Protein AF-A0A452ZZ74-F1 (afdb_monomer_lite)

InterPro domains:
  IPR000225 Armadillo [PS50176] (30-74)
  IPR011989 Armadillo-like helical [G3DSA:1.25.10.10] (7-125)
  IPR016024 Armadillo-type fold [SSF48371] (15-124)

Radius of gyration: 13.78 Å; chains: 1; bounding box: 42×23×36 Å

pLDDT: mean 87.06, std 11.76, range [41.91, 97.56]

Organism: Aegilops tauschii subsp. strangulata (NCBI:txid200361)

Secondary structure (DSSP, 8-state):
--HHHHHHHHHHHHHHHGGGGSS----HHHHHHHHHHHHH-TT--HHHHHHHHHHHHHHHTSHHHHHHHHHTTHHHHHHHHHTS-GGGHHHHHHHHHHHHHHHHH-HHHHHHHHH-SSHHHHT--

Structure (mmCIF, N/CA/C/O backbone):
data_AF-A0A452ZZ74-F1
#
_entry.id   AF-A0A452ZZ74-F1
#
loop_
_atom_site.group_PDB
_atom_site.id
_atom_site.type_symbol
_atom_site.label_atom_id
_atom_site.label_alt_id
_atom_site.label_comp_id
_atom_site.label_asym_id
_atom_site.label_entity_id
_atom_site.label_seq_id
_atom_site.pdbx_PDB_ins_code
_atom_site.Cartn_x
_atom_site.Cartn_y
_atom_site.Cartn_z
_atom_site.occupancy
_atom_site.B_iso_or_equiv
_atom_site.auth_seq_id
_atom_site.auth_comp_id
_atom_site.auth_asym_id
_atom_site.auth_atom_id
_atom_site.pdbx_PDB_model_num
ATOM 1 N N . MET A 1 1 ? -5.952 -10.960 13.424 1.00 59.06 1 MET A N 1
ATOM 2 C CA . MET A 1 1 ? -4.655 -10.416 13.878 1.00 59.06 1 MET A CA 1
ATOM 3 C C . MET A 1 1 ? -4.922 -9.598 15.121 1.00 59.06 1 MET A C 1
ATOM 5 O O . MET A 1 1 ? -5.992 -9.010 15.200 1.00 59.06 1 MET A O 1
ATOM 9 N N . ASP A 1 2 ? -4.012 -9.605 16.086 1.00 79.25 2 ASP A N 1
ATOM 10 C CA . ASP A 1 2 ? -4.105 -8.688 17.221 1.00 79.25 2 ASP A CA 1
ATOM 11 C C . ASP A 1 2 ? -3.861 -7.254 16.714 1.00 79.25 2 ASP A C 1
ATOM 13 O O . ASP A 1 2 ? -2.915 -7.023 15.953 1.00 79.25 2 ASP A O 1
ATOM 17 N N . LEU A 1 3 ? -4.729 -6.308 17.079 1.00 76.12 3 LEU A N 1
ATOM 18 C CA . LEU A 1 3 ? -4.715 -4.940 16.548 1.00 76.12 3 LEU A CA 1
ATOM 19 C C . LEU A 1 3 ? -3.386 -4.230 16.847 1.00 76.12 3 LEU A C 1
ATOM 21 O O . LEU A 1 3 ? -2.859 -3.534 15.976 1.00 76.12 3 LEU A O 1
ATOM 25 N N . SER A 1 4 ? -2.796 -4.484 18.022 1.00 81.12 4 SER A N 1
ATOM 26 C CA . SER A 1 4 ? -1.470 -3.957 18.381 1.00 81.12 4 SER A CA 1
ATOM 27 C C . SER A 1 4 ? -0.397 -4.475 17.424 1.00 81.12 4 SER A C 1
ATOM 29 O O . SER A 1 4 ? 0.365 -3.699 16.857 1.00 81.12 4 SER A O 1
ATOM 31 N N . THR A 1 5 ? -0.395 -5.785 17.158 1.00 88.88 5 THR A N 1
ATOM 32 C CA . THR A 1 5 ? 0.595 -6.403 16.261 1.00 88.88 5 THR A CA 1
ATOM 33 C C . THR A 1 5 ? 0.460 -5.920 14.817 1.00 88.88 5 THR A C 1
ATOM 35 O O . THR A 1 5 ? 1.466 -5.764 14.127 1.00 88.88 5 THR A O 1
ATOM 38 N N . SER A 1 6 ? -0.764 -5.640 14.353 1.00 90.69 6 SER A N 1
ATOM 39 C CA . SER A 1 6 ? -0.971 -5.068 13.019 1.00 90.69 6 SER A CA 1
ATOM 40 C C . SER A 1 6 ? -0.480 -3.626 12.919 1.00 90.69 6 SER A C 1
ATOM 42 O O . SER A 1 6 ? 0.067 -3.250 11.885 1.00 90.69 6 SER A O 1
ATOM 44 N N . HIS A 1 7 ? -0.626 -2.836 13.984 1.00 94.75 7 HIS A N 1
ATOM 45 C CA . HIS A 1 7 ? -0.133 -1.464 14.009 1.00 94.75 7 HIS A CA 1
ATOM 46 C C . HIS A 1 7 ? 1.399 -1.419 13.966 1.00 94.75 7 HIS A C 1
ATOM 48 O O . HIS A 1 7 ? 1.972 -0.746 13.108 1.00 94.75 7 HIS A O 1
ATOM 54 N N . ASP A 1 8 ? 2.062 -2.208 14.815 1.00 96.12 8 ASP A N 1
ATOM 55 C CA . ASP A 1 8 ? 3.526 -2.288 14.857 1.00 96.12 8 ASP A CA 1
ATOM 56 C C . ASP A 1 8 ? 4.104 -2.763 13.517 1.00 96.12 8 ASP A C 1
ATOM 58 O O . ASP A 1 8 ? 5.086 -2.210 13.014 1.00 96.12 8 ASP A O 1
ATOM 62 N N . LEU A 1 9 ? 3.457 -3.753 12.892 1.00 95.69 9 LEU A N 1
ATOM 63 C CA . LEU A 1 9 ? 3.841 -4.214 11.563 1.00 95.69 9 LEU A CA 1
ATOM 64 C C . LEU A 1 9 ? 3.639 -3.119 10.506 1.00 95.69 9 LEU A C 1
ATOM 66 O O . LEU A 1 9 ? 4.524 -2.915 9.679 1.00 95.69 9 LEU A O 1
ATOM 70 N N . ALA A 1 10 ? 2.536 -2.367 10.542 1.00 96.88 10 ALA A N 1
ATOM 71 C CA . ALA A 1 10 ? 2.312 -1.260 9.612 1.00 96.88 10 ALA A CA 1
ATOM 72 C C . ALA A 1 10 ? 3.388 -0.166 9.740 1.00 96.88 10 ALA A C 1
ATOM 74 O O . ALA A 1 10 ? 3.903 0.307 8.724 1.00 96.88 10 ALA A O 1
ATOM 75 N N . LEU A 1 11 ? 3.793 0.186 10.965 1.00 97.56 11 LEU A N 1
ATOM 76 C CA . LEU A 1 11 ? 4.882 1.140 11.212 1.00 97.56 11 LEU A CA 1
ATOM 77 C C . LEU A 1 11 ? 6.242 0.618 10.732 1.00 97.56 11 LEU A C 1
ATOM 79 O O . LEU A 1 11 ? 7.034 1.372 10.150 1.00 97.56 11 LEU A O 1
ATOM 83 N N . LEU A 1 12 ? 6.515 -0.673 10.928 1.00 96.69 12 LEU A N 1
ATOM 84 C CA . LEU A 1 12 ? 7.722 -1.310 10.405 1.00 96.69 12 LEU A CA 1
ATOM 85 C C . LEU A 1 12 ? 7.744 -1.267 8.874 1.00 96.69 12 LEU A C 1
ATOM 87 O O . LEU A 1 12 ? 8.751 -0.874 8.284 1.00 96.69 12 LEU A O 1
ATOM 91 N N . LEU A 1 13 ? 6.636 -1.626 8.221 1.00 96.19 13 LEU A N 1
ATOM 92 C CA . LEU A 1 13 ? 6.536 -1.598 6.764 1.00 96.19 13 LEU A CA 1
ATOM 93 C C . LEU A 1 13 ? 6.644 -0.182 6.206 1.00 96.19 13 LEU A C 1
ATOM 95 O O . LEU A 1 13 ? 7.315 0.013 5.194 1.00 96.19 13 LEU A O 1
ATOM 99 N N . LEU A 1 14 ? 6.064 0.814 6.876 1.00 97.19 14 LEU A N 1
ATOM 100 C CA . LEU A 1 14 ? 6.274 2.219 6.539 1.00 97.19 14 LEU A CA 1
ATOM 101 C C . LEU A 1 14 ? 7.765 2.573 6.593 1.00 97.19 14 LEU A C 1
ATOM 103 O O . LEU A 1 14 ? 8.313 3.085 5.614 1.00 97.19 14 LEU A O 1
ATOM 107 N N . SER A 1 15 ? 8.439 2.225 7.686 1.00 96.50 15 SER A N 1
ATOM 108 C CA . SER A 1 15 ? 9.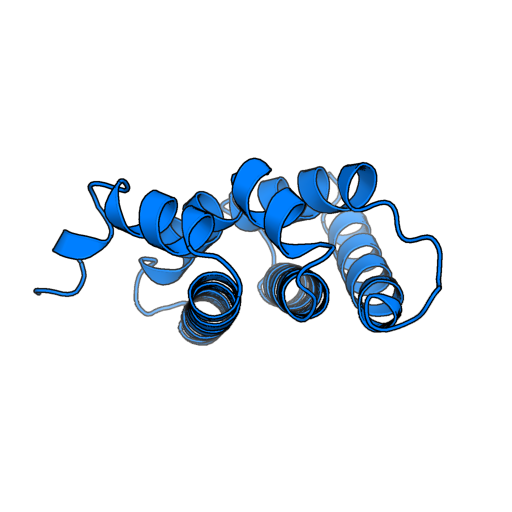865 2.505 7.874 1.00 96.50 15 SER A CA 1
ATOM 109 C C . SER A 1 15 ? 10.723 1.845 6.792 1.00 96.50 15 SER A C 1
ATOM 111 O O . SER A 1 15 ? 11.553 2.502 6.166 1.00 96.50 15 SER A O 1
ATOM 113 N N . VAL A 1 16 ? 10.484 0.566 6.501 1.00 94.38 16 VAL A N 1
ATOM 114 C CA . VAL A 1 16 ? 11.237 -0.201 5.497 1.00 94.38 16 VAL A CA 1
ATOM 115 C C . VAL A 1 16 ? 10.915 0.266 4.073 1.00 94.38 16 VAL A C 1
ATOM 117 O O . VAL A 1 16 ? 11.817 0.390 3.245 1.00 94.38 16 VAL A O 1
ATOM 120 N N . SER A 1 17 ? 9.658 0.613 3.783 1.00 94.69 17 SER A N 1
ATOM 121 C CA . SER A 1 17 ? 9.247 1.138 2.473 1.00 94.69 17 SER A CA 1
ATOM 122 C C . SER A 1 17 ? 9.907 2.475 2.126 1.00 94.69 17 SER A C 1
ATOM 124 O O . SER A 1 17 ? 10.087 2.755 0.946 1.00 94.69 17 SER A O 1
ATOM 126 N N . SER A 1 18 ? 10.345 3.276 3.106 1.00 94.00 18 SER A N 1
ATOM 127 C CA . SER A 1 18 ? 11.099 4.517 2.842 1.00 94.00 18 SER A CA 1
ATOM 128 C C . SER A 1 18 ? 12.395 4.265 2.053 1.00 94.00 18 SER A C 1
ATOM 130 O O . SER A 1 18 ? 12.862 5.122 1.301 1.00 94.00 18 SER A O 1
ATOM 132 N N . LEU A 1 19 ? 12.935 3.044 2.142 1.00 92.44 19 LEU A N 1
ATOM 133 C CA . LEU A 1 19 ? 14.109 2.594 1.401 1.00 92.44 19 LEU A CA 1
ATOM 134 C C . LEU A 1 19 ? 13.783 2.170 -0.039 1.00 92.44 19 LEU A C 1
ATOM 136 O O . LEU A 1 19 ? 14.701 1.830 -0.787 1.00 92.44 19 LEU A O 1
ATOM 140 N N . ALA A 1 20 ? 12.517 2.202 -0.472 1.00 88.69 20 ALA A N 1
ATOM 141 C CA . ALA A 1 20 ? 12.086 1.756 -1.801 1.00 88.69 20 ALA A CA 1
ATOM 142 C C . ALA A 1 20 ? 12.790 2.496 -2.951 1.00 88.69 20 ALA A C 1
ATOM 144 O O . ALA A 1 20 ? 12.978 1.927 -4.034 1.00 88.69 20 ALA A O 1
ATOM 145 N N . ASN A 1 21 ? 13.224 3.736 -2.704 1.00 86.00 21 ASN A N 1
ATOM 146 C CA . ASN A 1 21 ? 13.967 4.548 -3.665 1.00 86.00 21 ASN A CA 1
ATOM 147 C C . ASN A 1 21 ? 15.481 4.244 -3.714 1.00 86.00 21 ASN A C 1
ATOM 149 O O . ASN A 1 21 ? 16.182 4.770 -4.575 1.00 86.00 21 ASN A O 1
ATOM 153 N N . THR A 1 22 ? 15.981 3.377 -2.834 1.00 88.06 22 THR A N 1
ATOM 154 C CA . THR A 1 22 ? 17.396 2.976 -2.755 1.00 88.06 22 THR A CA 1
ATOM 155 C C . THR A 1 22 ? 17.645 1.623 -3.443 1.00 88.06 22 THR A C 1
ATOM 157 O O . THR A 1 22 ? 16.713 0.986 -3.957 1.00 88.06 22 THR A O 1
ATOM 160 N N . ASP A 1 23 ? 18.903 1.172 -3.436 1.00 85.00 23 ASP A N 1
ATOM 161 C CA . ASP A 1 23 ? 19.323 -0.165 -3.888 1.00 85.00 23 ASP A CA 1
ATOM 162 C C . ASP A 1 23 ? 19.095 -1.262 -2.834 1.00 85.00 23 ASP A C 1
ATOM 164 O O . ASP A 1 23 ? 19.493 -2.410 -3.024 1.00 85.00 23 ASP A O 1
ATOM 168 N N . PHE A 1 24 ? 18.426 -0.932 -1.724 1.00 86.94 24 PHE A N 1
ATOM 169 C CA . PHE A 1 24 ? 18.048 -1.909 -0.714 1.00 86.94 24 PHE A CA 1
ATOM 170 C C . PHE A 1 24 ? 17.166 -3.019 -1.327 1.00 86.94 24 PHE A C 1
ATOM 172 O O . PHE A 1 24 ? 16.187 -2.708 -2.024 1.00 86.94 24 PHE A O 1
ATOM 179 N N . PRO A 1 25 ? 17.480 -4.309 -1.082 1.00 84.44 25 PRO A N 1
ATOM 180 C CA . PRO A 1 25 ? 16.717 -5.431 -1.614 1.00 84.44 25 PRO A CA 1
ATOM 181 C C . PRO A 1 25 ? 15.386 -5.560 -0.867 1.00 84.44 25 PRO A C 1
ATOM 183 O O . PRO A 1 25 ? 15.260 -6.268 0.128 1.00 84.44 25 PRO A O 1
ATOM 186 N N . LEU A 1 26 ? 14.384 -4.835 -1.356 1.00 87.19 26 LEU A N 1
ATOM 187 C CA . LEU A 1 26 ? 13.039 -4.816 -0.801 1.00 87.19 26 LEU A CA 1
ATOM 188 C C . LEU A 1 26 ? 12.121 -5.763 -1.584 1.00 87.19 26 LEU A C 1
ATOM 190 O O . LEU A 1 26 ? 11.857 -5.533 -2.766 1.00 87.19 26 LEU A O 1
ATOM 194 N N . SER A 1 27 ? 11.616 -6.804 -0.922 1.00 89.94 27 SER A N 1
ATOM 195 C CA . SER A 1 27 ? 10.691 -7.777 -1.514 1.00 89.94 27 SER A CA 1
ATOM 196 C C . SER A 1 27 ? 9.243 -7.290 -1.418 1.00 89.94 27 SER A C 1
ATOM 198 O O . SER A 1 27 ? 8.550 -7.525 -0.432 1.00 89.94 27 SER A O 1
ATOM 200 N N . THR A 1 28 ? 8.746 -6.603 -2.450 1.00 88.62 28 THR A N 1
ATOM 201 C CA . THR A 1 28 ? 7.347 -6.131 -2.477 1.00 88.62 28 THR A CA 1
ATOM 202 C C . THR A 1 28 ? 6.329 -7.269 -2.394 1.00 88.62 28 THR A C 1
ATOM 204 O O . THR A 1 28 ? 5.231 -7.052 -1.888 1.00 88.62 28 THR A O 1
ATOM 207 N N . ALA A 1 29 ? 6.699 -8.479 -2.821 1.00 88.88 29 ALA A N 1
ATOM 208 C CA . ALA A 1 29 ? 5.861 -9.672 -2.733 1.00 88.88 29 ALA A CA 1
ATOM 209 C C . ALA A 1 29 ? 5.500 -10.051 -1.286 1.00 88.88 29 ALA A C 1
ATOM 211 O O . ALA A 1 29 ? 4.396 -10.533 -1.054 1.00 88.88 29 ALA A O 1
ATOM 212 N N . ASP A 1 30 ? 6.387 -9.785 -0.325 1.00 89.69 30 ASP A N 1
ATOM 213 C CA . ASP A 1 30 ? 6.147 -10.096 1.090 1.00 89.69 30 ASP A CA 1
ATOM 214 C C . ASP A 1 30 ? 5.369 -8.976 1.798 1.00 89.69 30 ASP A C 1
ATOM 216 O O . ASP A 1 30 ? 4.630 -9.215 2.751 1.00 89.69 30 ASP A O 1
ATOM 220 N N . LEU A 1 31 ? 5.517 -7.738 1.317 1.00 93.31 31 LEU A N 1
ATOM 221 C CA . LEU A 1 31 ? 4.932 -6.548 1.934 1.00 93.31 31 LEU A CA 1
ATOM 222 C C . LEU A 1 31 ? 3.483 -6.316 1.491 1.00 93.31 31 LEU A C 1
ATOM 224 O O . LEU A 1 31 ? 2.615 -6.021 2.312 1.00 93.31 31 LEU A O 1
ATOM 228 N N . LEU A 1 32 ? 3.221 -6.429 0.186 1.00 95.38 32 LEU A N 1
ATOM 229 C CA . LEU A 1 32 ? 1.936 -6.063 -0.411 1.00 95.38 32 LEU A CA 1
ATOM 230 C C . LEU A 1 32 ? 0.739 -6.861 0.129 1.00 95.38 32 LEU A C 1
ATOM 232 O O . LEU A 1 32 ? -0.285 -6.226 0.373 1.00 95.38 32 LEU A O 1
ATOM 236 N N . PRO A 1 33 ? 0.824 -8.184 0.386 1.00 95.81 33 PRO A N 1
ATOM 237 C CA . PRO A 1 33 ? -0.315 -8.938 0.907 1.00 95.81 33 PRO A CA 1
ATOM 238 C C . PRO A 1 33 ? -0.853 -8.383 2.228 1.00 95.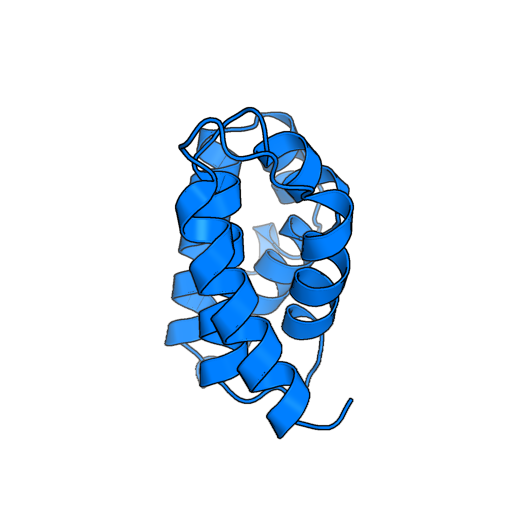81 33 PRO A C 1
ATOM 240 O O . PRO A 1 33 ? -2.065 -8.263 2.390 1.00 95.81 33 PRO A O 1
ATOM 243 N N . PHE A 1 34 ? 0.036 -7.994 3.150 1.00 95.56 34 PHE A N 1
ATOM 244 C CA . PHE A 1 34 ? -0.375 -7.373 4.408 1.00 95.56 34 PHE A CA 1
ATOM 245 C C . PHE A 1 34 ? -1.012 -6.003 4.165 1.00 95.56 34 PHE A C 1
ATOM 247 O O . PHE A 1 34 ? -2.113 -5.753 4.644 1.00 95.56 34 PHE A O 1
ATOM 254 N N . LEU A 1 35 ? -0.360 -5.142 3.374 1.00 96.44 35 LEU A N 1
ATOM 255 C CA . LEU A 1 35 ? -0.858 -3.792 3.094 1.00 96.44 35 LEU A CA 1
ATOM 256 C C . LEU A 1 35 ? -2.259 -3.824 2.470 1.00 96.44 35 LEU A C 1
ATOM 258 O O . LEU A 1 35 ? -3.150 -3.122 2.938 1.00 96.44 35 LEU A O 1
ATOM 262 N N . VAL A 1 36 ? -2.474 -4.666 1.455 1.00 96.06 36 VAL A N 1
ATOM 263 C CA . VAL A 1 36 ? -3.778 -4.794 0.790 1.00 96.06 36 VAL A CA 1
ATOM 264 C C . VAL A 1 36 ? 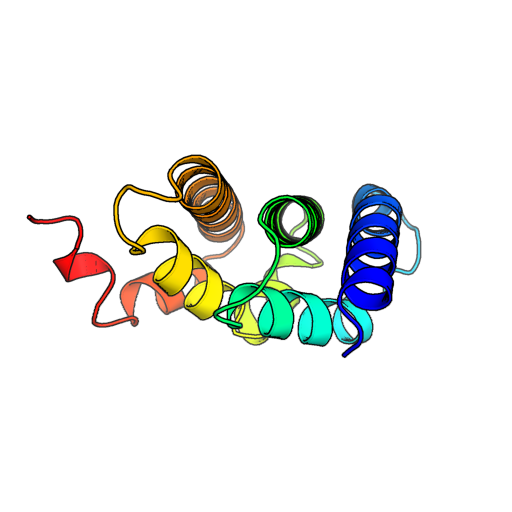-4.826 -5.346 1.755 1.00 96.06 36 VAL A C 1
ATOM 266 O O . VAL A 1 36 ? -5.896 -4.755 1.875 1.00 96.06 36 VAL A O 1
ATOM 269 N N . ALA A 1 37 ? -4.513 -6.413 2.498 1.00 94.88 37 ALA A N 1
ATOM 270 C CA . ALA A 1 37 ? -5.448 -6.995 3.460 1.00 94.88 37 ALA A CA 1
ATOM 271 C C . ALA A 1 37 ? -5.894 -5.974 4.519 1.00 94.88 37 ALA A C 1
ATOM 273 O O . ALA A 1 37 ? -7.088 -5.867 4.809 1.00 94.88 37 ALA A O 1
ATOM 274 N N . THR A 1 38 ? -4.960 -5.183 5.052 1.00 94.25 38 THR A N 1
ATOM 275 C CA . THR A 1 38 ? -5.252 -4.143 6.045 1.00 94.25 38 THR A CA 1
ATOM 276 C C . THR A 1 38 ? -6.121 -3.022 5.475 1.00 94.25 38 THR A C 1
ATOM 278 O O . THR A 1 38 ? -7.043 -2.578 6.151 1.00 94.25 38 THR A O 1
ATOM 281 N N . LEU A 1 39 ? -5.896 -2.579 4.235 1.00 92.94 39 LEU A N 1
ATOM 282 C CA . LEU A 1 39 ? -6.737 -1.537 3.625 1.00 92.94 39 LEU A CA 1
ATOM 283 C C . LEU A 1 39 ? -8.157 -2.012 3.307 1.00 92.94 39 LEU A C 1
ATOM 285 O O . LEU A 1 39 ? -9.080 -1.205 3.319 1.00 92.94 39 LEU A O 1
ATOM 289 N N . THR A 1 40 ? -8.343 -3.307 3.050 1.00 91.25 40 THR A N 1
ATOM 290 C CA . THR A 1 40 ? -9.669 -3.889 2.778 1.00 91.25 40 THR A CA 1
ATOM 291 C C . THR A 1 40 ? -10.465 -4.253 4.033 1.00 91.25 40 THR A C 1
ATOM 293 O O . THR A 1 40 ? -11.641 -4.598 3.935 1.00 91.25 40 THR A O 1
ATOM 296 N N . ALA A 1 41 ? -9.844 -4.223 5.212 1.00 90.25 41 ALA A N 1
ATOM 297 C CA . ALA A 1 41 ? -10.492 -4.622 6.454 1.00 90.25 41 ALA A CA 1
ATOM 298 C C . ALA A 1 41 ? -11.316 -3.471 7.063 1.00 90.25 41 ALA A C 1
ATOM 300 O O . ALA A 1 41 ? -10.850 -2.334 7.164 1.00 90.25 41 ALA A O 1
ATOM 301 N N . ALA A 1 42 ? -12.539 -3.791 7.501 1.00 84.38 42 ALA A N 1
ATOM 302 C CA . ALA A 1 42 ? -13.504 -2.816 8.012 1.00 84.38 42 ALA A CA 1
ATOM 303 C C . ALA A 1 42 ? -13.037 -2.142 9.317 1.00 84.38 42 ALA A C 1
ATOM 305 O O . ALA A 1 42 ? -13.013 -0.917 9.396 1.00 84.38 42 ALA A O 1
ATOM 306 N N . ASP A 1 43 ? -12.578 -2.932 10.292 1.00 84.75 43 ASP A N 1
ATOM 307 C CA . ASP A 1 43 ? -12.297 -2.474 11.662 1.00 84.75 43 ASP A CA 1
ATOM 308 C C . ASP A 1 43 ? -10.801 -2.226 11.923 1.00 84.75 43 ASP A C 1
ATOM 310 O O . ASP A 1 43 ? -10.227 -2.683 12.915 1.00 84.75 43 ASP A O 1
ATOM 314 N N . VAL A 1 44 ? -10.133 -1.528 11.003 1.00 89.19 44 VAL A N 1
ATOM 315 C CA . VAL A 1 44 ? -8.715 -1.170 11.160 1.00 89.19 44 VAL A CA 1
ATOM 316 C C . VAL A 1 44 ? -8.590 0.218 11.784 1.00 89.19 44 VAL A C 1
ATOM 318 O O . VAL A 1 44 ? -9.184 1.158 11.260 1.00 89.19 44 VAL A O 1
ATOM 321 N N . PRO A 1 45 ? -7.778 0.394 12.846 1.00 91.12 45 PRO A N 1
ATOM 322 C CA . PRO A 1 45 ? -7.524 1.711 13.418 1.00 91.12 45 PRO A CA 1
ATOM 323 C C . PRO A 1 45 ? -6.988 2.684 12.364 1.00 91.12 45 PRO A C 1
ATOM 325 O O . PRO A 1 45 ? -6.092 2.323 11.594 1.00 91.12 45 PRO A O 1
ATOM 328 N N . ALA A 1 46 ? -7.480 3.924 12.374 1.00 90.38 46 ALA A N 1
ATOM 329 C CA . ALA A 1 46 ? -7.120 4.945 11.388 1.00 90.38 46 ALA A CA 1
ATOM 330 C C . ALA A 1 46 ? -5.597 5.115 11.230 1.00 90.38 46 ALA A C 1
ATOM 332 O O . ALA A 1 46 ? -5.094 5.120 10.110 1.00 90.38 46 ALA A O 1
ATOM 333 N N . ASP A 1 47 ? -4.841 5.142 12.331 1.00 92.81 47 ASP A N 1
ATOM 334 C CA . ASP A 1 47 ? -3.378 5.286 12.289 1.00 92.81 47 ASP A CA 1
ATOM 335 C C . ASP A 1 47 ? -2.682 4.108 11.593 1.00 92.81 47 ASP A C 1
ATOM 337 O O . ASP A 1 47 ? -1.725 4.290 10.841 1.00 92.81 47 ASP A O 1
ATOM 341 N N . THR A 1 48 ? -3.191 2.888 11.790 1.00 95.25 48 THR A N 1
ATOM 342 C CA . THR A 1 48 ? -2.684 1.685 11.108 1.00 95.25 48 THR A CA 1
ATOM 343 C C . THR A 1 48 ? -2.953 1.769 9.610 1.00 95.25 48 THR A C 1
ATOM 345 O O . THR A 1 48 ? -2.065 1.508 8.798 1.00 95.25 48 THR A O 1
ATOM 348 N N . ARG A 1 49 ? -4.163 2.197 9.236 1.00 94.31 49 ARG A N 1
ATOM 349 C CA . ARG A 1 49 ? -4.563 2.404 7.839 1.00 94.31 49 ARG A CA 1
ATOM 350 C C . ARG A 1 49 ? -3.695 3.467 7.163 1.00 94.31 49 ARG A C 1
ATOM 352 O O . ARG A 1 49 ? -3.172 3.226 6.076 1.00 94.31 49 ARG A O 1
ATOM 359 N N . LEU A 1 50 ? -3.472 4.601 7.825 1.00 95.50 50 LEU A N 1
ATOM 360 C CA . LEU A 1 50 ? -2.612 5.681 7.333 1.00 95.50 50 LEU A CA 1
ATOM 361 C C . LEU A 1 50 ? -1.157 5.231 7.165 1.00 95.50 50 LEU A C 1
ATOM 363 O O . LEU A 1 50 ? -0.539 5.548 6.146 1.00 95.50 50 LEU A O 1
ATOM 367 N N . ALA A 1 51 ? -0.620 4.444 8.101 1.00 97.25 51 ALA A N 1
ATOM 368 C CA . ALA A 1 51 ? 0.716 3.867 7.963 1.00 97.25 51 ALA A CA 1
ATOM 369 C C . ALA A 1 51 ? 0.817 2.943 6.734 1.00 97.25 51 ALA A C 1
ATOM 371 O O . ALA A 1 51 ? 1.782 3.040 5.970 1.00 97.25 51 ALA A O 1
ATOM 372 N N . CYS A 1 52 ? -0.198 2.108 6.479 1.00 97.44 52 CYS A N 1
ATOM 373 C CA . CYS A 1 52 ? -0.256 1.263 5.283 1.00 97.44 52 CYS A CA 1
ATOM 374 C C . CYS A 1 52 ? -0.342 2.074 3.979 1.00 97.44 52 CYS A C 1
ATOM 376 O O . CYS A 1 52 ? 0.348 1.744 3.011 1.00 97.44 52 CYS A O 1
ATOM 378 N N . LEU A 1 53 ? -1.137 3.149 3.948 1.00 96.94 53 LEU A N 1
ATOM 379 C CA . LEU A 1 53 ? -1.233 4.048 2.790 1.00 96.94 53 LEU A CA 1
ATOM 380 C C . LEU A 1 53 ? 0.098 4.749 2.508 1.00 96.94 53 LEU A C 1
ATOM 382 O O . LEU A 1 53 ? 0.558 4.770 1.366 1.00 96.94 53 LEU A O 1
ATOM 386 N N . ALA A 1 54 ? 0.757 5.268 3.544 1.00 96.88 54 ALA A N 1
ATOM 387 C CA . ALA A 1 54 ? 2.071 5.887 3.413 1.00 96.88 54 ALA A CA 1
ATOM 388 C C . ALA A 1 54 ? 3.129 4.881 2.922 1.00 96.88 54 ALA A C 1
ATOM 390 O O . ALA A 1 54 ? 3.952 5.218 2.067 1.00 96.88 54 ALA A O 1
ATOM 391 N N . ALA A 1 55 ? 3.068 3.628 3.386 1.00 97.19 55 ALA A N 1
ATOM 392 C CA . ALA A 1 55 ? 3.942 2.569 2.896 1.00 97.19 55 ALA A CA 1
ATOM 393 C C . ALA A 1 55 ? 3.706 2.274 1.404 1.00 97.19 55 ALA A C 1
ATOM 395 O O . ALA A 1 55 ? 4.656 2.266 0.620 1.00 97.19 55 ALA A O 1
ATOM 396 N N . LEU A 1 56 ? 2.448 2.099 0.978 1.00 96.62 56 LEU A N 1
ATOM 397 C CA . LEU A 1 56 ? 2.103 1.906 -0.439 1.00 96.62 56 LEU A CA 1
ATOM 398 C C . LEU A 1 56 ? 2.532 3.080 -1.316 1.00 96.62 56 LEU A C 1
ATOM 400 O O . LEU A 1 56 ? 2.988 2.867 -2.443 1.00 96.62 56 LEU A O 1
ATOM 404 N N . ARG A 1 57 ? 2.430 4.309 -0.807 1.00 95.44 57 ARG A N 1
ATOM 405 C CA . ARG A 1 57 ? 2.908 5.501 -1.508 1.00 95.44 57 ARG A CA 1
ATOM 406 C C . ARG A 1 57 ? 4.407 5.429 -1.781 1.00 95.44 57 ARG A C 1
ATOM 408 O O . ARG A 1 57 ? 4.833 5.603 -2.921 1.00 95.44 57 ARG A O 1
ATOM 415 N N . ASN A 1 58 ? 5.199 5.093 -0.762 1.00 95.25 58 ASN A N 1
ATOM 416 C CA . ASN A 1 58 ? 6.647 4.931 -0.909 1.00 95.25 58 ASN A CA 1
ATOM 417 C C . ASN A 1 58 ? 7.000 3.854 -1.946 1.00 95.25 58 ASN A C 1
ATOM 419 O O . ASN A 1 58 ? 7.912 4.044 -2.752 1.00 95.25 58 ASN A O 1
ATOM 423 N N . LEU A 1 59 ? 6.260 2.739 -1.966 1.00 93.75 59 LEU A N 1
ATOM 424 C CA . LEU A 1 59 ? 6.438 1.690 -2.976 1.00 93.75 59 LEU A CA 1
ATOM 425 C C . LEU A 1 59 ? 6.053 2.177 -4.380 1.00 93.75 59 LEU A C 1
ATOM 427 O O . LEU A 1 59 ? 6.735 1.856 -5.349 1.00 93.75 59 LEU A O 1
ATOM 431 N N . SER A 1 60 ? 5.004 2.985 -4.502 1.00 91.81 60 SER A N 1
ATOM 432 C CA . SER A 1 60 ? 4.503 3.481 -5.791 1.00 91.81 60 SER A CA 1
ATOM 433 C C . SER A 1 60 ? 5.400 4.551 -6.424 1.00 91.81 60 SER A C 1
ATOM 435 O O . SER A 1 60 ? 5.346 4.753 -7.635 1.00 91.81 60 SER A O 1
AT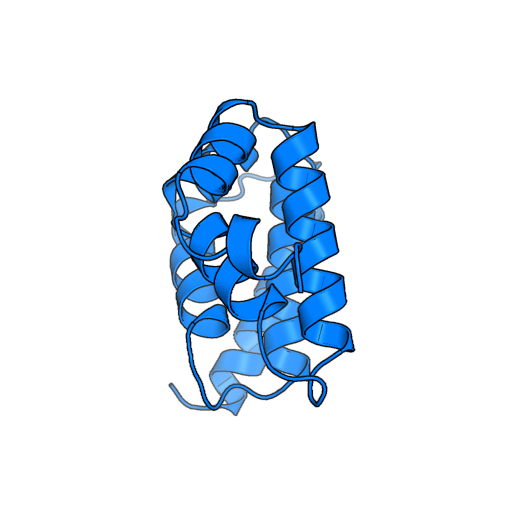OM 437 N N . ALA A 1 61 ? 6.291 5.178 -5.648 1.00 85.31 61 ALA A N 1
ATOM 438 C CA . ALA A 1 61 ? 7.190 6.235 -6.116 1.00 85.31 61 ALA A CA 1
ATOM 439 C C . ALA A 1 61 ? 8.235 5.782 -7.162 1.00 85.31 61 ALA A C 1
ATOM 441 O O . ALA A 1 61 ? 8.803 6.613 -7.871 1.00 85.31 61 ALA A O 1
ATOM 442 N N . LYS A 1 62 ? 8.518 4.475 -7.285 1.00 80.25 62 LYS A N 1
ATOM 443 C CA . LYS A 1 62 ? 9.466 3.929 -8.278 1.00 80.25 62 LYS A CA 1
ATOM 444 C C . LYS A 1 62 ? 8.790 2.948 -9.232 1.00 80.25 62 LYS A C 1
ATOM 446 O O . LYS A 1 62 ? 8.173 1.970 -8.815 1.00 80.25 62 LYS A O 1
ATOM 451 N N . LEU A 1 63 ? 9.090 3.102 -10.525 1.00 77.25 63 LEU A N 1
ATOM 452 C CA . LEU A 1 63 ? 8.629 2.208 -11.599 1.00 77.25 63 LEU A CA 1
ATOM 453 C C . LEU A 1 63 ? 8.915 0.719 -11.335 1.00 77.25 63 LEU A C 1
ATOM 455 O O . LEU A 1 63 ? 8.097 -0.124 -11.695 1.00 77.25 63 LEU A O 1
ATOM 459 N N . LYS A 1 64 ? 10.043 0.385 -10.679 1.00 83.19 64 LYS A N 1
ATOM 460 C CA . LYS A 1 64 ? 10.406 -1.012 -10.360 1.00 83.19 64 LYS A CA 1
ATOM 461 C C . LYS A 1 64 ? 9.369 -1.722 -9.482 1.00 83.19 64 LYS A C 1
ATOM 463 O O . LYS A 1 64 ? 9.189 -2.927 -9.610 1.00 83.19 64 LYS A O 1
ATOM 468 N N . HIS A 1 65 ? 8.679 -0.971 -8.629 1.00 87.81 65 HIS A N 1
ATOM 469 C CA . HIS A 1 65 ? 7.742 -1.497 -7.638 1.00 87.81 65 HIS A CA 1
ATOM 470 C C . HIS A 1 65 ? 6.289 -1.291 -8.052 1.00 87.81 65 HIS A C 1
ATOM 472 O O . HIS A 1 65 ? 5.433 -2.089 -7.678 1.00 87.81 65 HIS A O 1
ATOM 478 N N . VAL A 1 66 ? 6.013 -0.278 -8.883 1.00 89.81 66 VAL A N 1
ATOM 479 C CA . VAL A 1 66 ? 4.645 0.062 -9.297 1.00 89.81 66 VAL A CA 1
ATOM 480 C C . VAL A 1 66 ? 3.937 -1.101 -9.993 1.00 89.81 66 VAL A C 1
ATOM 482 O O . VAL A 1 66 ? 2.741 -1.294 -9.806 1.00 89.81 66 VAL A O 1
ATOM 485 N N . ARG A 1 67 ? 4.667 -1.927 -10.759 1.00 91.25 67 ARG A N 1
ATOM 486 C CA . ARG A 1 67 ? 4.084 -3.125 -11.380 1.00 91.25 67 ARG A CA 1
ATOM 487 C C . ARG A 1 67 ? 3.538 -4.082 -10.321 1.00 91.25 67 ARG A C 1
ATOM 489 O O . ARG A 1 67 ? 2.435 -4.581 -10.497 1.00 91.25 67 ARG A O 1
ATOM 496 N N . ALA A 1 68 ? 4.294 -4.320 -9.250 1.00 92.88 68 ALA A N 1
ATOM 497 C CA . ALA A 1 68 ? 3.874 -5.208 -8.173 1.00 92.88 68 ALA A CA 1
ATOM 498 C C . ALA A 1 68 ? 2.649 -4.644 -7.439 1.00 92.88 68 ALA A C 1
ATOM 500 O O . ALA A 1 68 ? 1.712 -5.391 -7.176 1.00 92.88 68 ALA A O 1
ATOM 501 N N . VAL A 1 69 ? 2.629 -3.326 -7.187 1.00 93.69 69 VAL A N 1
ATOM 502 C CA . VAL A 1 69 ? 1.481 -2.622 -6.589 1.00 93.69 69 VAL A CA 1
ATOM 503 C C . VAL A 1 69 ? 0.212 -2.853 -7.415 1.00 93.69 69 VAL A C 1
ATOM 505 O O . VAL A 1 69 ? -0.773 -3.343 -6.870 1.00 93.69 69 VAL A O 1
ATOM 508 N N . VAL A 1 70 ? 0.258 -2.597 -8.726 1.00 93.12 70 VAL A N 1
ATOM 509 C CA . VAL A 1 70 ? -0.870 -2.821 -9.654 1.00 93.12 70 VAL A CA 1
ATOM 510 C C . VAL A 1 70 ? -1.348 -4.277 -9.588 1.00 93.12 70 VAL A C 1
ATOM 512 O O . VAL A 1 70 ? -2.500 -4.551 -9.287 1.00 93.12 70 VAL A O 1
ATOM 515 N N . THR A 1 71 ? -0.452 -5.255 -9.733 1.00 92.88 71 THR A N 1
ATOM 516 C CA . THR A 1 71 ? -0.860 -6.674 -9.750 1.00 92.88 71 THR A CA 1
ATOM 517 C C . THR A 1 71 ? -1.297 -7.240 -8.393 1.00 92.88 71 THR A C 1
ATOM 519 O O . THR A 1 71 ? -1.765 -8.373 -8.339 1.00 92.88 71 THR A O 1
ATOM 522 N N . SER A 1 72 ? -1.116 -6.501 -7.294 1.00 93.25 72 SER A N 1
ATOM 523 C CA . SER A 1 72 ? -1.429 -6.975 -5.936 1.00 93.25 72 SER A CA 1
ATOM 524 C C . SER A 1 72 ? -2.885 -6.779 -5.509 1.00 93.25 72 SER A C 1
ATOM 526 O O . SER A 1 72 ? -3.260 -7.224 -4.427 1.00 93.25 72 SER A O 1
ATOM 528 N N . GLY A 1 73 ? -3.701 -6.099 -6.323 1.00 92.81 73 GLY A N 1
ATOM 529 C CA . GLY A 1 73 ? -5.054 -5.676 -5.943 1.00 92.81 73 GLY A CA 1
ATOM 530 C C . GLY A 1 73 ? -5.086 -4.401 -5.091 1.00 92.81 73 GLY A C 1
ATOM 531 O O . GLY A 1 73 ? -6.153 -3.994 -4.631 1.00 92.81 73 GLY A O 1
ATOM 532 N N . ALA A 1 74 ? -3.938 -3.741 -4.898 1.00 94.88 74 ALA A N 1
ATOM 533 C CA . ALA A 1 74 ? -3.851 -2.487 -4.157 1.00 94.88 74 ALA A CA 1
ATOM 534 C C . ALA A 1 74 ? -4.682 -1.371 -4.802 1.00 94.88 74 ALA A C 1
ATOM 536 O O . ALA A 1 74 ? -5.310 -0.606 -4.081 1.00 94.88 74 ALA A O 1
ATOM 537 N N . VAL A 1 75 ? -4.734 -1.291 -6.136 1.00 93.75 75 VAL A N 1
ATOM 538 C CA . VAL A 1 75 ? -5.530 -0.271 -6.844 1.00 93.75 75 VAL A CA 1
ATOM 539 C C . VAL A 1 75 ? -7.007 -0.397 -6.484 1.00 93.75 75 VAL A C 1
ATOM 541 O O . VAL A 1 75 ? -7.623 0.591 -6.094 1.00 93.75 75 VAL A O 1
ATOM 544 N N . ARG A 1 76 ? -7.556 -1.616 -6.510 1.00 92.19 76 ARG A N 1
ATOM 545 C CA . ARG A 1 76 ? -8.944 -1.869 -6.107 1.00 92.19 76 ARG A CA 1
ATOM 546 C C . ARG A 1 76 ? -9.204 -1.533 -4.636 1.00 92.19 76 ARG A C 1
ATOM 548 O O . ARG A 1 76 ? -10.223 -0.926 -4.322 1.00 92.19 76 ARG A O 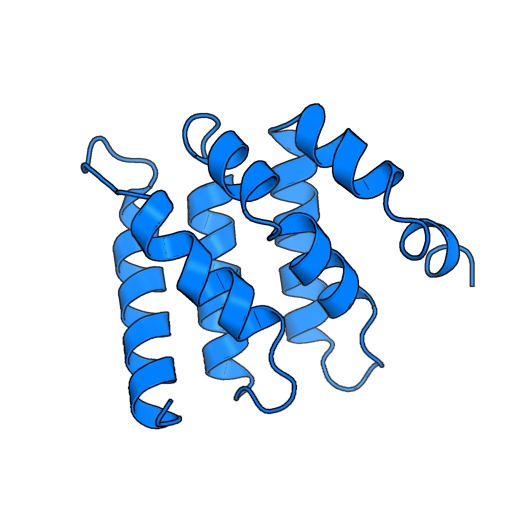1
ATOM 555 N N . ALA A 1 77 ? -8.285 -1.892 -3.738 1.00 93.00 77 ALA A N 1
ATOM 556 C CA . ALA A 1 77 ? -8.402 -1.553 -2.318 1.00 93.00 77 ALA A CA 1
ATOM 557 C C . ALA A 1 77 ? -8.390 -0.031 -2.085 1.00 93.00 77 ALA A C 1
ATOM 559 O O . ALA A 1 77 ? -9.181 0.482 -1.298 1.00 93.00 77 ALA A O 1
ATOM 560 N N . LEU A 1 78 ? -7.523 0.693 -2.796 1.00 93.94 78 LEU A N 1
ATOM 561 C CA . LEU A 1 78 ? -7.426 2.150 -2.727 1.00 93.94 78 LEU A CA 1
ATOM 562 C C . LEU A 1 78 ? -8.668 2.839 -3.299 1.00 93.94 78 LEU A C 1
ATOM 564 O O . LEU A 1 78 ? -9.124 3.818 -2.715 1.00 93.94 78 LEU A O 1
ATOM 568 N N . LEU A 1 79 ? -9.226 2.329 -4.402 1.00 91.44 79 LEU A N 1
ATOM 569 C CA . LEU A 1 79 ? -10.481 2.834 -4.962 1.00 91.44 79 LEU A CA 1
ATOM 570 C C . LEU A 1 79 ? -11.613 2.678 -3.953 1.00 91.44 79 LEU A C 1
ATOM 572 O O . LEU A 1 79 ? -12.203 3.680 -3.570 1.00 91.44 79 LEU A O 1
ATOM 576 N N . ALA A 1 80 ? -11.837 1.470 -3.431 1.00 89.12 80 ALA A N 1
ATOM 577 C CA . ALA A 1 80 ? -12.856 1.240 -2.408 1.00 89.12 80 ALA A CA 1
ATOM 578 C C . ALA A 1 80 ? -12.686 2.181 -1.202 1.00 89.12 80 ALA A C 1
ATOM 580 O O . ALA A 1 80 ? -13.660 2.770 -0.741 1.00 89.12 80 ALA A O 1
ATOM 581 N N . LEU A 1 81 ? -11.446 2.384 -0.741 1.00 89.06 81 LEU A N 1
ATOM 582 C CA . LEU A 1 81 ? -11.147 3.280 0.375 1.00 89.06 81 LEU A CA 1
ATOM 583 C C . LEU A 1 81 ? -11.403 4.760 0.050 1.00 89.06 81 LEU A C 1
ATOM 585 O O . LEU A 1 81 ? -11.873 5.500 0.907 1.00 89.06 81 LEU A O 1
ATOM 589 N N . SER A 1 82 ? -11.125 5.193 -1.181 1.00 87.88 82 SER A N 1
ATOM 590 C CA . SER A 1 82 ? -11.402 6.565 -1.629 1.00 87.88 82 SER A CA 1
ATOM 591 C C . SER A 1 82 ? -12.895 6.885 -1.732 1.00 87.88 82 SER A C 1
ATOM 593 O O . SER A 1 82 ? -13.265 8.056 -1.717 1.00 87.88 82 SER A O 1
ATOM 595 N N . LEU A 1 83 ? -13.736 5.849 -1.817 1.00 84.69 83 LEU A N 1
ATOM 596 C CA . LEU A 1 83 ? -15.191 5.948 -1.933 1.00 84.69 83 LEU A CA 1
ATOM 597 C C . LEU A 1 83 ? -15.926 5.781 -0.593 1.00 84.69 83 LEU A C 1
ATOM 599 O O . LEU A 1 83 ? -17.154 5.859 -0.567 1.00 84.69 83 LEU A O 1
ATOM 603 N N . LEU A 1 84 ? -15.214 5.542 0.517 1.00 77.00 84 LEU A N 1
ATOM 604 C CA . LEU A 1 84 ? -15.844 5.464 1.837 1.00 77.00 84 LEU A CA 1
ATOM 605 C C . LEU A 1 84 ? -16.485 6.808 2.233 1.00 77.00 84 LEU A C 1
ATOM 607 O O . LEU A 1 84 ? -15.993 7.882 1.890 1.00 77.00 84 LEU A O 1
ATOM 611 N N . GLU A 1 85 ? -17.586 6.739 2.989 1.00 61.66 85 GLU A N 1
ATOM 612 C CA . GLU A 1 85 ? -18.344 7.910 3.444 1.00 61.66 85 GLU A CA 1
ATOM 613 C C . GLU A 1 85 ? -17.478 8.940 4.206 1.00 61.66 85 GLU A C 1
ATOM 615 O O . GLU A 1 85 ? -16.437 8.620 4.784 1.00 61.66 85 GLU A O 1
ATOM 620 N N . ARG A 1 86 ? -17.953 10.199 4.249 1.00 57.00 86 ARG A N 1
ATOM 621 C CA . ARG A 1 86 ? -17.251 11.422 4.718 1.00 57.00 86 ARG A CA 1
ATOM 622 C C . ARG A 1 86 ? -16.614 11.378 6.120 1.00 57.00 86 ARG A C 1
ATOM 624 O O . ARG A 1 86 ? -16.031 12.375 6.534 1.00 57.00 86 ARG A O 1
ATOM 631 N N . THR A 1 87 ? -16.747 10.303 6.887 1.00 57.94 87 THR A N 1
ATOM 632 C CA . THR A 1 87 ? -16.170 10.181 8.233 1.00 57.94 87 THR A CA 1
ATOM 633 C C . THR A 1 87 ? -14.672 9.862 8.232 1.00 57.94 87 THR A C 1
ATOM 635 O O . THR A 1 87 ? -14.018 10.129 9.235 1.00 57.94 87 THR A O 1
ATOM 638 N N . GLU A 1 88 ? -14.103 9.361 7.127 1.00 66.62 88 GLU A N 1
ATOM 639 C CA . GLU A 1 88 ? -12.661 9.067 6.999 1.00 66.62 88 GLU A CA 1
ATOM 640 C C . GLU A 1 88 ? -11.957 9.891 5.905 1.00 66.62 88 GLU A C 1
ATOM 642 O O . GLU A 1 88 ? -11.236 9.364 5.054 1.00 66.62 88 GLU A O 1
ATOM 647 N N . THR A 1 89 ? -12.136 11.214 5.926 1.00 77.81 89 THR A N 1
ATOM 648 C CA . THR A 1 89 ? -11.580 12.107 4.892 1.00 77.81 89 THR A CA 1
ATOM 649 C C . THR A 1 89 ? -10.068 11.969 4.713 1.00 77.81 89 THR A C 1
ATOM 651 O O . THR A 1 89 ? -9.590 11.957 3.585 1.00 77.81 89 THR A O 1
ATOM 654 N N . THR A 1 90 ? -9.304 11.796 5.794 1.00 89.00 90 THR A N 1
ATOM 655 C CA . THR A 1 90 ? -7.837 11.701 5.731 1.00 89.00 90 THR A CA 1
ATOM 656 C C . THR A 1 90 ? -7.350 10.426 5.043 1.00 89.00 90 THR A C 1
ATOM 658 O O . THR A 1 90 ? -6.407 10.474 4.254 1.00 89.00 90 THR A O 1
ATOM 661 N N . ALA A 1 91 ? -7.985 9.283 5.312 1.00 88.88 91 ALA A N 1
ATOM 662 C CA . ALA A 1 91 ? -7.640 8.018 4.671 1.00 88.88 91 ALA A CA 1
ATOM 663 C C . ALA A 1 91 ? -8.068 8.010 3.196 1.00 88.88 91 ALA A C 1
ATOM 665 O O . ALA A 1 91 ? -7.299 7.558 2.347 1.00 88.88 91 ALA A O 1
ATOM 666 N N . ALA A 1 92 ? -9.241 8.569 2.884 1.00 90.44 92 ALA A N 1
ATOM 667 C CA . ALA A 1 92 ? -9.721 8.716 1.513 1.00 90.44 92 ALA A CA 1
ATOM 668 C C . ALA A 1 92 ? -8.803 9.631 0.677 1.00 90.44 92 ALA A C 1
ATOM 670 O O . ALA A 1 92 ? -8.382 9.254 -0.418 1.00 90.44 92 ALA A O 1
ATOM 671 N N . GLU A 1 93 ? -8.408 10.793 1.208 1.00 91.00 93 GLU A N 1
ATOM 672 C CA . GLU A 1 93 ? -7.453 11.704 0.558 1.00 91.00 93 GLU A CA 1
ATOM 673 C C . GLU A 1 93 ? -6.087 11.045 0.344 1.00 91.00 93 GLU A C 1
ATOM 675 O O . GLU A 1 93 ? -5.501 11.141 -0.738 1.00 91.00 93 GLU A O 1
ATOM 680 N N . ALA A 1 94 ? -5.580 10.333 1.354 1.00 93.12 94 ALA A N 1
ATOM 681 C CA . ALA A 1 94 ? -4.332 9.595 1.230 1.00 93.12 94 ALA A CA 1
ATOM 682 C C . ALA A 1 94 ? -4.433 8.496 0.157 1.00 93.12 94 ALA A C 1
ATOM 684 O O . ALA A 1 94 ? -3.504 8.349 -0.638 1.00 93.12 94 ALA A O 1
ATOM 685 N N . ALA A 1 95 ? -5.559 7.781 0.069 1.00 93.81 95 ALA A N 1
ATOM 686 C CA . ALA A 1 95 ? -5.799 6.778 -0.967 1.00 93.81 95 ALA A CA 1
ATOM 687 C C . ALA A 1 95 ? -5.797 7.382 -2.376 1.00 93.81 95 ALA A C 1
ATOM 689 O O . ALA A 1 95 ? -5.119 6.860 -3.264 1.00 93.81 95 ALA A O 1
ATOM 690 N N . LEU A 1 96 ? -6.478 8.516 -2.567 1.00 92.44 96 LEU A N 1
ATOM 691 C CA . LEU A 1 96 ? -6.462 9.271 -3.823 1.00 92.44 96 LEU A CA 1
ATOM 692 C C . LEU A 1 96 ? -5.047 9.723 -4.198 1.00 92.44 96 LEU A C 1
ATOM 694 O O . LEU A 1 96 ? -4.658 9.628 -5.362 1.00 92.44 96 LEU A O 1
ATOM 698 N N . GLY A 1 97 ? -4.253 10.155 -3.215 1.00 92.69 97 GLY A N 1
ATOM 699 C CA . GLY A 1 97 ? -2.843 10.487 -3.414 1.00 92.69 97 GLY A CA 1
ATOM 700 C C . GLY A 1 97 ? -2.034 9.306 -3.958 1.00 92.69 97 GLY A C 1
ATOM 701 O O . GLY A 1 97 ? -1.300 9.460 -4.933 1.00 92.69 97 GLY A O 1
ATOM 702 N N . VAL A 1 98 ? -2.210 8.107 -3.390 1.00 94.88 98 VAL A N 1
ATOM 703 C CA . VAL A 1 98 ? -1.533 6.895 -3.890 1.00 94.88 98 VAL A CA 1
ATOM 704 C C . VAL A 1 98 ? -2.028 6.512 -5.287 1.00 94.88 98 VAL A C 1
ATOM 706 O O . VAL A 1 98 ? -1.218 6.156 -6.142 1.00 94.88 98 VAL A O 1
ATOM 709 N N . LEU A 1 99 ? -3.332 6.612 -5.554 1.00 94.44 99 LEU A N 1
ATOM 710 C CA . LEU A 1 99 ? -3.900 6.346 -6.879 1.00 94.44 99 LEU A CA 1
ATOM 711 C C . LEU A 1 99 ? -3.334 7.291 -7.945 1.00 94.44 99 LEU A C 1
ATOM 713 O O . LEU A 1 99 ? -2.991 6.839 -9.037 1.00 94.44 99 LEU A O 1
ATOM 717 N N . ALA A 1 100 ? -3.174 8.577 -7.626 1.00 92.12 100 ALA A N 1
ATOM 718 C CA . ALA A 1 100 ? -2.539 9.545 -8.515 1.00 92.12 100 ALA A CA 1
ATOM 719 C C . ALA A 1 100 ? -1.072 9.177 -8.803 1.00 92.12 100 ALA A C 1
ATOM 721 O O . ALA A 1 100 ? -0.655 9.177 -9.966 1.00 92.12 100 ALA A O 1
ATOM 722 N N . ASP A 1 101 ? -0.313 8.787 -7.773 1.00 92.62 101 ASP A N 1
ATOM 723 C CA . ASP A 1 101 ? 1.075 8.335 -7.920 1.00 92.62 101 ASP A CA 1
ATOM 724 C C . ASP A 1 101 ? 1.151 7.089 -8.834 1.00 92.62 101 ASP A C 1
ATOM 726 O O . ASP A 1 101 ? 1.916 7.073 -9.804 1.00 92.62 101 ASP A O 1
ATOM 730 N N . VAL A 1 102 ? 0.291 6.082 -8.625 1.00 93.50 102 VAL A N 1
ATOM 731 C CA . VAL A 1 102 ? 0.215 4.871 -9.470 1.00 93.50 102 VAL A CA 1
ATOM 732 C C . VAL A 1 102 ? -0.193 5.198 -10.911 1.00 93.50 102 VAL A C 1
ATOM 734 O O . VAL A 1 102 ? 0.428 4.699 -11.855 1.00 93.50 102 VAL A O 1
ATOM 737 N N . ALA A 1 103 ? -1.202 6.049 -11.106 1.00 91.44 103 ALA A N 1
ATOM 738 C CA . ALA A 1 103 ? -1.675 6.469 -12.423 1.00 91.44 103 ALA A CA 1
ATOM 739 C C . ALA A 1 103 ? -0.595 7.225 -13.211 1.00 91.44 103 ALA A C 1
ATOM 741 O O . ALA A 1 103 ? -0.469 7.041 -14.429 1.00 91.44 103 ALA A O 1
ATOM 742 N N . SER A 1 104 ? 0.205 8.047 -12.524 1.00 90.12 104 SER A N 1
ATOM 743 C CA . SER A 1 104 ? 1.328 8.771 -13.125 1.00 90.12 104 SER A CA 1
ATOM 744 C C . SER A 1 104 ? 2.447 7.822 -13.569 1.00 90.12 104 SER A C 1
ATOM 746 O O . SER A 1 104 ? 3.005 7.976 -14.657 1.00 90.12 104 SER A O 1
ATOM 748 N N . ALA A 1 105 ? 2.716 6.784 -12.775 1.00 89.38 105 ALA A N 1
ATOM 749 C CA . ALA A 1 105 ? 3.824 5.860 -12.980 1.00 89.38 105 ALA A CA 1
ATOM 750 C C . ALA A 1 105 ? 3.476 4.644 -13.864 1.00 89.38 105 ALA A C 1
ATOM 752 O O . ALA A 1 105 ? 4.382 3.988 -14.378 1.00 89.38 105 ALA A O 1
ATOM 753 N N . SER A 1 106 ? 2.194 4.315 -14.074 1.00 91.00 106 SER A N 1
ATOM 754 C CA . SER A 1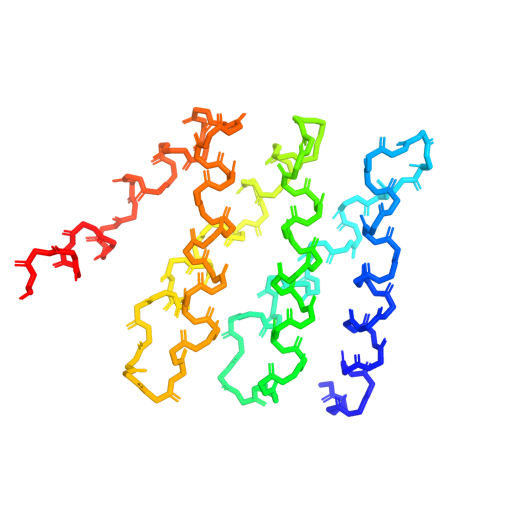 106 ? 1.792 3.073 -14.753 1.00 91.00 106 SER A CA 1
ATOM 755 C C . SER A 1 106 ? 0.560 3.213 -15.646 1.00 91.00 106 SER A C 1
ATOM 757 O O . SER A 1 106 ? -0.548 3.479 -15.185 1.00 91.00 106 SER A O 1
ATOM 759 N N . ALA A 1 107 ? 0.720 2.911 -16.941 1.00 89.12 107 ALA A N 1
ATOM 760 C CA . ALA A 1 107 ? -0.412 2.774 -17.863 1.00 89.12 107 ALA A CA 1
ATOM 761 C C . ALA A 1 107 ? -1.329 1.593 -17.503 1.00 89.12 107 ALA A C 1
ATOM 763 O O . ALA A 1 107 ? -2.539 1.687 -17.683 1.00 89.12 107 ALA A O 1
ATOM 764 N N . ALA A 1 108 ? -0.761 0.507 -16.966 1.00 88.81 108 ALA A N 1
ATOM 765 C CA . ALA A 1 108 ? -1.538 -0.626 -16.473 1.00 88.81 108 ALA A CA 1
ATOM 766 C C . ALA A 1 108 ? -2.359 -0.240 -15.234 1.00 88.81 108 ALA A C 1
ATOM 768 O O . ALA A 1 108 ? -3.517 -0.619 -15.150 1.00 88.81 108 ALA A O 1
ATOM 769 N N . GLY A 1 109 ? -1.796 0.584 -14.341 1.00 87.88 109 GLY A N 1
ATOM 770 C CA . GLY A 1 109 ? -2.525 1.124 -13.191 1.00 87.88 109 GLY A CA 1
ATOM 771 C C . GLY A 1 109 ? -3.703 2.000 -13.616 1.00 87.88 109 GLY A C 1
ATOM 772 O O . GLY A 1 109 ? -4.814 1.793 -13.148 1.00 87.88 109 GLY A O 1
ATOM 773 N N . ARG A 1 110 ? -3.506 2.904 -14.589 1.00 90.31 110 ARG A N 1
ATOM 774 C CA . ARG A 1 110 ? -4.619 3.695 -15.158 1.00 90.31 110 ARG A CA 1
ATOM 775 C C . ARG A 1 110 ? -5.718 2.824 -15.755 1.00 90.31 110 ARG A C 1
ATOM 777 O O . ARG A 1 110 ? -6.890 3.152 -15.634 1.00 90.31 110 ARG A O 1
ATOM 784 N N . ARG A 1 111 ? -5.331 1.744 -16.434 1.00 88.56 111 ARG A N 1
ATOM 785 C CA . ARG A 1 111 ? -6.282 0.812 -17.031 1.00 88.56 111 ARG A CA 1
ATOM 786 C C . ARG A 1 111 ? -7.073 0.065 -15.962 1.00 88.56 111 ARG A C 1
ATOM 788 O O . ARG A 1 111 ? -8.286 0.022 -16.073 1.00 88.56 111 ARG A O 1
ATOM 795 N N . GLU A 1 112 ? -6.407 -0.451 -14.933 1.00 88.25 112 GLU A N 1
ATOM 796 C CA . GLU A 1 112 ? -7.071 -1.115 -13.806 1.00 88.25 112 GLU A CA 1
ATOM 797 C C . GLU A 1 112 ? -8.068 -0.173 -13.117 1.00 88.25 112 GLU A C 1
ATOM 799 O O . GLU A 1 112 ? -9.194 -0.569 -12.845 1.00 88.25 112 GLU A O 1
ATOM 804 N N . MET A 1 113 ? -7.703 1.102 -12.934 1.00 89.56 113 MET A N 1
ATOM 805 C CA . MET A 1 113 ? -8.612 2.112 -12.381 1.00 89.56 113 MET A CA 1
ATOM 806 C C . MET A 1 113 ? -9.829 2.390 -13.271 1.00 89.56 113 MET A C 1
ATOM 808 O O . MET A 1 113 ? -10.906 2.667 -12.759 1.00 89.56 113 MET A O 1
ATOM 812 N N . ALA A 1 114 ? -9.658 2.358 -14.594 1.00 84.62 114 ALA A N 1
ATOM 813 C CA . ALA A 1 114 ? -10.738 2.598 -15.549 1.00 84.62 114 ALA A CA 1
ATOM 814 C C . ALA A 1 114 ? -11.645 1.373 -15.759 1.00 84.62 114 ALA A C 1
ATOM 816 O O . ALA A 1 114 ? -12.782 1.529 -16.194 1.00 84.62 114 ALA A O 1
ATOM 817 N N . GLU A 1 115 ? -11.131 0.168 -15.505 1.00 82.94 115 GLU A N 1
ATOM 818 C CA . GLU A 1 115 ? -11.884 -1.090 -15.575 1.00 82.94 115 GLU A CA 1
ATOM 819 C C . GLU A 1 115 ? -12.716 -1.347 -14.305 1.00 82.94 115 GLU A C 1
ATOM 821 O O . GLU A 1 115 ? -13.592 -2.211 -14.326 1.00 82.94 115 GLU A O 1
ATOM 826 N N . ASP A 1 116 ? -12.487 -0.596 -13.223 1.00 75.88 116 ASP A N 1
ATOM 827 C CA . ASP A 1 116 ? -13.333 -0.629 -12.030 1.00 75.88 116 ASP A CA 1
ATOM 828 C C . ASP A 1 116 ? -14.670 0.086 -12.302 1.00 75.88 116 ASP A C 1
ATOM 830 O O . ASP A 1 116 ? -14.709 1.276 -12.611 1.00 75.88 116 ASP A O 1
ATOM 834 N N . GLU A 1 117 ? -15.776 -0.660 -12.239 1.00 65.56 117 GLU A N 1
ATOM 835 C CA . GLU A 1 117 ? -17.113 -0.204 -12.655 1.00 65.56 117 GLU A CA 1
ATOM 836 C C . GLU A 1 117 ? -17.723 0.848 -11.700 1.00 65.56 117 GLU A C 1
ATOM 838 O O . GLU A 1 117 ? -18.603 1.620 -12.096 1.00 65.56 117 GLU A O 1
ATOM 843 N N . GLU A 1 118 ? -17.247 0.897 -10.451 1.00 62.06 118 GLU A N 1
ATOM 844 C CA . GLU A 1 118 ? -17.759 1.749 -9.370 1.00 62.06 118 GLU A CA 1
ATOM 845 C C . GLU A 1 118 ? -17.052 3.120 -9.339 1.00 62.06 118 GLU A C 1
ATOM 847 O O . GLU A 1 118 ? -17.694 4.157 -9.143 1.00 62.06 118 GLU A O 1
ATOM 852 N N . ALA A 1 119 ? -15.740 3.149 -9.602 1.00 58.38 119 ALA A N 1
ATOM 853 C CA . ALA A 1 119 ? -14.908 4.355 -9.582 1.00 58.38 119 ALA A CA 1
ATOM 854 C C . ALA A 1 119 ? -15.401 5.529 -10.464 1.00 58.38 119 ALA A C 1
ATOM 856 O O . ALA A 1 119 ? -15.455 6.659 -9.969 1.00 58.38 119 ALA A O 1
ATOM 857 N N . PRO A 1 120 ? -15.793 5.338 -11.742 1.00 54.16 120 PRO A N 1
ATOM 858 C CA . PRO A 1 120 ? -16.298 6.433 -12.568 1.00 54.16 120 PRO A CA 1
ATOM 859 C C . PRO A 1 120 ? -17.689 6.918 -12.140 1.00 54.16 120 PRO A C 1
ATOM 861 O O . PRO A 1 120 ? -18.045 8.046 -12.470 1.00 54.16 120 PRO A O 1
ATOM 864 N N . ARG A 1 121 ? -18.482 6.112 -11.419 1.00 53.91 121 ARG A N 1
ATOM 865 C CA . ARG A 1 121 ? -19.827 6.511 -10.970 1.00 53.91 121 ARG A CA 1
ATOM 866 C C . ARG A 1 121 ? -19.774 7.468 -9.785 1.00 53.91 121 ARG A C 1
ATOM 868 O O . ARG A 1 121 ? -20.519 8.439 -9.768 1.00 53.91 121 ARG A O 1
ATOM 875 N N . ALA A 1 122 ? -18.855 7.245 -8.853 1.00 58.06 122 ALA A N 1
ATOM 876 C CA . ALA A 1 122 ? -18.742 8.057 -7.645 1.00 58.06 122 ALA A CA 1
ATOM 877 C C . ALA A 1 122 ? -18.135 9.460 -7.857 1.00 58.06 122 ALA A C 1
ATOM 879 O O . ALA A 1 122 ? -18.221 10.301 -6.971 1.00 58.06 122 ALA A O 1
ATOM 880 N N . LEU A 1 123 ? -17.519 9.728 -9.016 1.00 54.28 123 LEU A N 1
ATOM 881 C CA . LEU A 1 123 ? -16.966 11.046 -9.372 1.00 54.28 123 LEU A CA 1
ATOM 882 C C . LEU A 1 123 ? -17.965 11.959 -10.107 1.00 54.28 123 LEU A C 1
ATOM 884 O O . LEU A 1 123 ? -17.633 13.107 -10.404 1.00 54.28 123 LEU A O 1
ATOM 888 N N . VAL A 1 124 ? -19.139 11.436 -10.475 1.00 51.69 124 VAL A N 1
ATOM 889 C CA . VAL A 1 124 ? -20.153 12.136 -11.287 1.00 51.69 124 VAL A CA 1
ATOM 890 C C . VAL A 1 124 ? -21.359 12.586 -10.443 1.00 51.69 124 VAL A C 1
ATOM 892 O O . VAL A 1 124 ? -22.175 13.365 -10.936 1.00 51.69 124 VAL A O 1
ATOM 895 N N . GLU A 1 125 ? -21.457 12.144 -9.185 1.00 41.91 125 GLU A N 1
ATOM 896 C CA . GLU A 1 125 ? -22.421 12.647 -8.185 1.00 41.91 125 GLU A CA 1
ATOM 897 C C . GLU A 1 125 ? -21.881 13.853 -7.402 1.00 41.91 125 GLU A C 1
ATOM 899 O O . GLU A 1 125 ? -22.692 14.769 -7.125 1.00 41.91 125 GLU A O 1
#

Sequence (125 aa):
MDLSTSHDLALLLLSVSSLANTDFPLSTADLLPFLVATLTAADVPADTRLACLAALRNLSAKLKHVRAVVTSGAVRALLALSLLERTETTAAEAALGVLADVASASAAGRREMAEDEEAPRALVE

Foldseek 3Di:
DPLVVLQVLLQVLLVVLLCLPDPPPDDLVVVLLSLLVLLQDDPHPLNSLLSSLSSLQSQLQDLVRLVVCLVSCVLVSLLVQLLDDPPNVPSNVSSVVSLVSSVVNDPSSVVSQVPPPVNVVSVVD